Protein AF-A0A7C9FE85-F1 (afdb_monomer_lite)

Structure (mmCIF, N/CA/C/O backbone):
data_AF-A0A7C9FE85-F1
#
_entry.id   AF-A0A7C9FE85-F1
#
loop_
_atom_site.group_PDB
_atom_site.id
_atom_site.type_symbol
_atom_site.label_atom_id
_atom_site.label_alt_id
_atom_site.label_comp_id
_atom_site.label_asym_id
_atom_site.label_entity_id
_atom_site.label_seq_id
_atom_site.pdbx_PDB_ins_code
_atom_site.Cartn_x
_a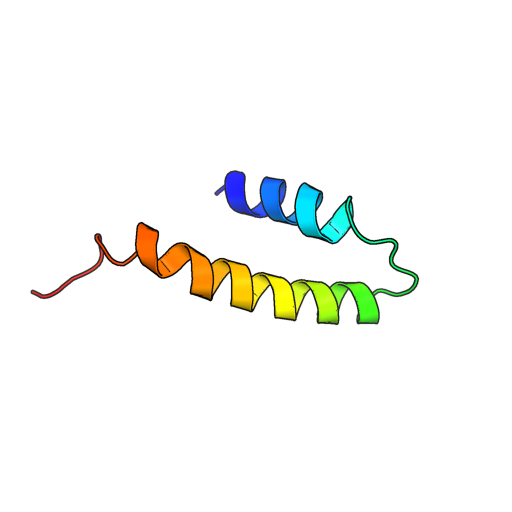tom_site.Cartn_y
_atom_site.Cartn_z
_atom_site.occupancy
_atom_site.B_iso_or_equiv
_atom_site.auth_seq_id
_atom_site.auth_comp_id
_atom_site.auth_asym_id
_atom_site.auth_atom_id
_atom_site.pdbx_PDB_model_num
ATOM 1 N N . MET A 1 1 ? -1.955 7.265 -16.495 1.00 55.09 1 MET A N 1
ATOM 2 C CA . MET A 1 1 ? -2.048 7.536 -15.045 1.00 55.09 1 MET A CA 1
ATOM 3 C C . MET A 1 1 ? -3.051 6.604 -14.358 1.00 55.09 1 MET A C 1
ATOM 5 O O . MET A 1 1 ? -2.783 6.179 -13.244 1.00 55.09 1 MET A O 1
ATOM 9 N N . ASP A 1 2 ? -4.131 6.183 -15.026 1.00 63.25 2 ASP A N 1
ATOM 10 C CA . ASP A 1 2 ? -5.198 5.356 -14.423 1.00 63.25 2 ASP A CA 1
ATOM 11 C C . ASP A 1 2 ? -4.792 3.957 -13.949 1.00 63.25 2 ASP A C 1
ATOM 13 O O . ASP A 1 2 ? -5.255 3.502 -12.904 1.00 63.25 2 ASP A O 1
ATOM 17 N N . ARG A 1 3 ? -3.859 3.296 -14.647 1.00 74.81 3 ARG A N 1
ATOM 18 C CA . ARG A 1 3 ? -3.448 1.926 -14.302 1.00 74.81 3 ARG A CA 1
ATOM 19 C C . ARG A 1 3 ? -2.822 1.826 -12.908 1.00 74.81 3 ARG A C 1
ATOM 21 O O . ARG A 1 3 ? -2.966 0.792 -12.269 1.00 74.81 3 ARG A O 1
ATOM 28 N N . PHE A 1 4 ? -2.163 2.879 -12.422 1.00 77.06 4 PHE A N 1
ATOM 29 C CA . PHE A 1 4 ? -1.582 2.894 -11.076 1.00 77.06 4 PHE A CA 1
ATOM 30 C C . PHE A 1 4 ? -2.674 2.808 -10.005 1.00 77.06 4 PHE A C 1
ATOM 32 O O . PHE A 1 4 ? -2.671 1.882 -9.200 1.00 77.06 4 PHE A O 1
ATOM 39 N N . ASN A 1 5 ? -3.647 3.724 -10.046 1.00 79.06 5 ASN A N 1
ATOM 40 C CA . ASN A 1 5 ? -4.725 3.772 -9.058 1.00 79.06 5 ASN A CA 1
ATOM 41 C C . ASN A 1 5 ? -5.643 2.549 -9.143 1.00 79.06 5 ASN A C 1
ATOM 43 O O . ASN A 1 5 ? -6.129 2.079 -8.116 1.00 79.06 5 ASN A O 1
ATOM 47 N N . GLU A 1 6 ? -5.882 2.029 -10.346 1.00 85.19 6 GLU A N 1
ATOM 48 C CA . GLU A 1 6 ? -6.664 0.808 -10.541 1.00 85.19 6 GLU A CA 1
ATOM 49 C C . GLU A 1 6 ? -5.949 -0.420 -9.958 1.00 85.19 6 GLU A C 1
ATOM 51 O O . GLU A 1 6 ? -6.554 -1.199 -9.219 1.00 85.19 6 GLU A O 1
ATOM 56 N N . THR A 1 7 ? -4.644 -0.558 -10.222 1.00 84.88 7 THR A N 1
ATOM 57 C CA . THR A 1 7 ? -3.841 -1.675 -9.702 1.00 84.88 7 THR A CA 1
ATOM 58 C C . THR A 1 7 ? -3.704 -1.579 -8.181 1.00 84.88 7 THR A C 1
ATOM 60 O O . THR A 1 7 ? -3.959 -2.563 -7.494 1.00 84.88 7 THR A O 1
ATOM 63 N N . PHE A 1 8 ? -3.433 -0.388 -7.636 1.00 84.94 8 PHE A N 1
ATOM 64 C CA . PHE A 1 8 ? -3.371 -0.158 -6.189 1.00 84.94 8 PHE A CA 1
ATOM 65 C C . PHE A 1 8 ? -4.692 -0.513 -5.500 1.00 84.94 8 PHE A C 1
ATOM 67 O O . PHE A 1 8 ? -4.716 -1.223 -4.496 1.00 84.94 8 PHE A O 1
ATOM 74 N N . LYS A 1 9 ? -5.826 -0.080 -6.062 1.00 87.75 9 LYS A N 1
ATOM 75 C CA . LYS A 1 9 ? -7.140 -0.441 -5.523 1.00 87.75 9 LYS A CA 1
ATOM 76 C C . LYS A 1 9 ? -7.358 -1.950 -5.534 1.00 87.75 9 LYS A C 1
ATOM 78 O O . LYS A 1 9 ? -7.819 -2.478 -4.532 1.00 87.75 9 LYS A O 1
ATOM 83 N N . ARG A 1 10 ? -7.030 -2.649 -6.623 1.00 87.75 10 ARG A N 1
ATOM 84 C CA . ARG A 1 10 ? -7.280 -4.094 -6.740 1.00 87.75 10 ARG A CA 1
ATOM 85 C C . ARG A 1 10 ? -6.350 -4.937 -5.864 1.00 87.75 10 ARG A C 1
ATOM 87 O O . ARG A 1 10 ? -6.818 -5.863 -5.216 1.00 87.75 10 ARG A O 1
ATOM 94 N N . GLU A 1 11 ? -5.059 -4.628 -5.860 1.00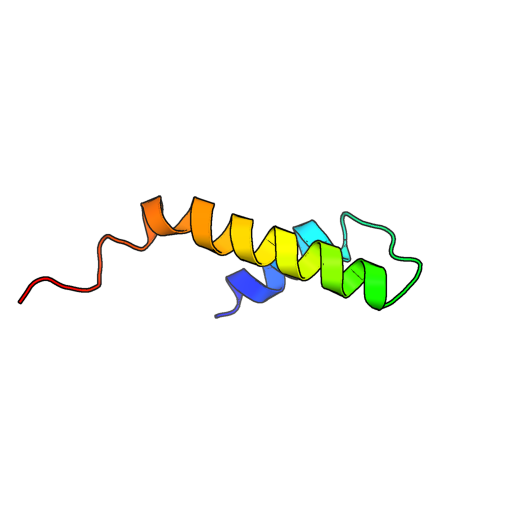 85.50 11 GLU A N 1
ATOM 95 C CA . GLU A 1 11 ? -4.018 -5.462 -5.240 1.00 85.50 11 GLU A CA 1
ATOM 96 C C . GLU A 1 11 ? -3.726 -5.076 -3.790 1.00 85.50 11 GLU A C 1
ATOM 98 O O . GLU A 1 11 ? -3.370 -5.932 -2.986 1.00 85.50 11 GLU A O 1
ATOM 103 N N . VAL A 1 12 ? -3.933 -3.809 -3.422 1.00 86.50 12 VAL A N 1
ATOM 104 C CA . VAL A 1 12 ? -3.738 -3.346 -2.044 1.00 86.50 12 VAL A CA 1
ATOM 105 C C . VAL A 1 12 ? -5.075 -3.257 -1.329 1.00 86.50 12 VAL A C 1
ATOM 107 O O . VAL A 1 12 ? -5.283 -3.972 -0.354 1.00 86.50 12 VAL A O 1
ATOM 110 N N . LEU A 1 13 ? -6.001 -2.427 -1.817 1.00 86.50 13 LEU A N 1
ATOM 111 C CA . LEU A 1 13 ? -7.246 -2.139 -1.091 1.00 86.50 13 LEU A CA 1
ATOM 112 C C . LEU A 1 13 ? -8.263 -3.283 -1.121 1.00 86.50 13 LEU A C 1
ATOM 114 O O . LEU A 1 13 ? -8.924 -3.522 -0.119 1.00 86.50 13 LEU A O 1
ATOM 118 N N . ASN A 1 14 ? -8.389 -3.990 -2.243 1.00 87.31 14 ASN A N 1
ATOM 119 C CA . ASN A 1 14 ? -9.385 -5.051 -2.402 1.00 87.31 14 ASN A CA 1
ATOM 120 C C . ASN A 1 14 ? -8.880 -6.423 -1.924 1.00 87.31 14 ASN A C 1
ATOM 122 O O . ASN A 1 14 ? -9.683 -7.302 -1.632 1.00 87.31 14 ASN A O 1
ATOM 126 N N . ALA A 1 15 ? -7.559 -6.611 -1.851 1.00 86.50 15 ALA A N 1
ATOM 127 C CA . ALA A 1 15 ? -6.929 -7.862 -1.424 1.00 86.50 15 ALA A CA 1
ATOM 128 C C . ALA A 1 15 ? -6.569 -7.893 0.073 1.00 86.50 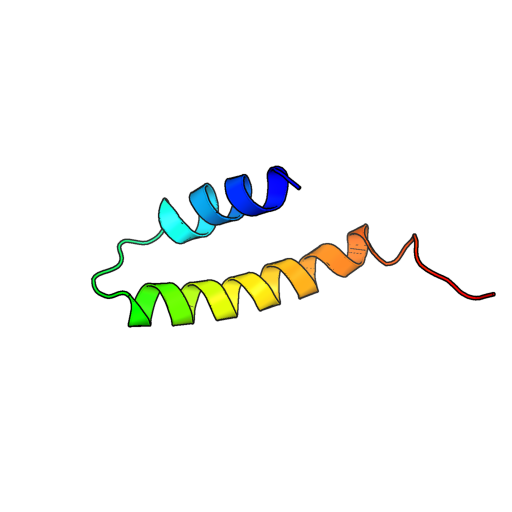15 ALA A C 1
ATOM 130 O O . ALA A 1 15 ? -6.318 -8.969 0.611 1.00 86.50 15 ALA A O 1
ATOM 131 N N . ASN A 1 16 ? -6.566 -6.745 0.763 1.00 84.19 16 ASN A N 1
ATOM 132 C CA . ASN A 1 16 ? -6.222 -6.659 2.182 1.00 84.19 16 ASN A CA 1
ATOM 133 C C . ASN A 1 16 ? -7.360 -6.027 2.992 1.00 84.19 16 ASN A C 1
ATOM 135 O O . ASN A 1 16 ? -7.872 -4.964 2.649 1.00 84.19 16 ASN A O 1
ATOM 139 N N . ALA A 1 17 ? -7.711 -6.644 4.122 1.00 85.81 17 ALA A N 1
ATOM 140 C CA . ALA A 1 17 ? -8.602 -6.045 5.109 1.00 85.81 17 ALA A CA 1
ATOM 141 C C . ALA A 1 17 ? -7.780 -5.203 6.096 1.00 85.81 17 ALA A C 1
ATOM 143 O O . ALA A 1 17 ? -7.014 -5.736 6.901 1.00 85.81 17 ALA A O 1
ATOM 144 N N . PHE A 1 18 ? -7.928 -3.882 6.031 1.00 87.69 18 PHE A N 1
ATOM 145 C CA . PHE A 1 18 ? -7.205 -2.961 6.905 1.00 87.69 18 PHE A CA 1
ATOM 146 C C . PHE A 1 18 ? -8.024 -2.602 8.140 1.00 87.69 18 PHE A C 1
ATOM 148 O O . PHE A 1 18 ? -9.174 -2.185 8.031 1.00 87.69 18 PHE A O 1
ATOM 155 N N . SER A 1 19 ? -7.405 -2.692 9.315 1.00 89.12 19 SER A N 1
ATOM 156 C CA . SER A 1 19 ? -8.017 -2.280 10.586 1.00 89.12 19 SER A CA 1
ATOM 157 C C . SER A 1 19 ? -7.602 -0.873 11.024 1.00 89.12 19 SER A C 1
ATOM 159 O O . SER A 1 19 ? -8.179 -0.311 11.951 1.00 89.12 19 SER A O 1
ATOM 161 N N . SER A 1 20 ? -6.592 -0.284 10.373 1.00 90.94 20 SER A N 1
ATOM 162 C CA . SER A 1 20 ? -6.102 1.061 10.679 1.00 90.94 20 SER A CA 1
ATOM 163 C C . SER A 1 20 ? -5.413 1.719 9.485 1.00 90.94 20 SER A C 1
ATOM 165 O O . SER A 1 20 ? -4.792 1.053 8.654 1.00 90.94 20 SER A O 1
ATOM 167 N N . LEU A 1 21 ? -5.436 3.054 9.448 1.00 89.69 21 LEU A N 1
ATOM 168 C CA . LEU A 1 21 ? -4.750 3.835 8.415 1.00 89.69 21 LEU A CA 1
ATOM 169 C C . LEU A 1 21 ? 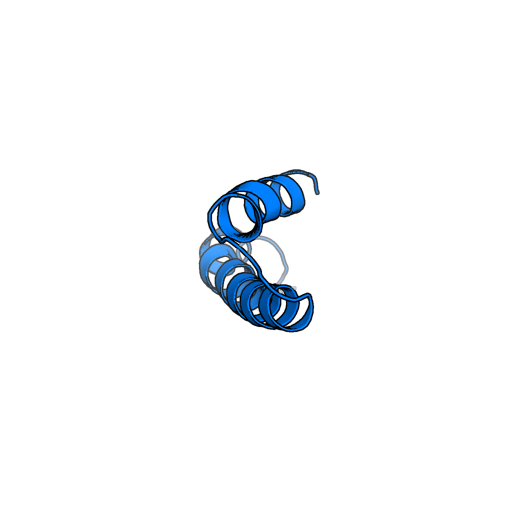-3.227 3.612 8.432 1.00 89.69 21 LEU A C 1
ATOM 171 O O . LEU A 1 21 ? -2.581 3.625 7.389 1.00 89.69 21 LEU A O 1
ATOM 175 N N . ALA A 1 22 ? -2.654 3.345 9.608 1.00 92.00 22 ALA A N 1
ATOM 176 C CA . ALA A 1 22 ? -1.241 3.004 9.740 1.00 92.00 22 ALA A CA 1
ATOM 177 C C . ALA A 1 22 ? -0.891 1.695 9.011 1.00 92.00 22 ALA A C 1
ATOM 179 O O . ALA A 1 22 ? 0.189 1.586 8.434 1.00 92.00 22 ALA A O 1
ATOM 180 N N . GLN A 1 23 ? -1.800 0.714 9.010 1.00 88.62 23 GLN A N 1
ATOM 181 C CA . GLN A 1 23 ? -1.624 -0.535 8.270 1.00 88.62 23 GLN A CA 1
ATOM 182 C C . GLN A 1 23 ? -1.717 -0.298 6.760 1.00 88.62 23 GLN A C 1
ATOM 184 O O . GLN A 1 23 ? -0.840 -0.755 6.035 1.00 88.62 23 GLN A O 1
ATOM 189 N N . VAL A 1 24 ? -2.698 0.496 6.308 1.00 88.81 24 VAL A N 1
ATOM 190 C CA . VAL A 1 24 ? -2.819 0.912 4.896 1.00 88.81 24 VAL A CA 1
ATOM 191 C C . VAL A 1 24 ? -1.533 1.580 4.423 1.00 88.81 24 VAL A C 1
ATOM 193 O O . VAL A 1 24 ? -1.032 1.255 3.354 1.00 88.81 24 VAL A O 1
ATOM 196 N N . ARG A 1 25 ? -0.972 2.489 5.231 1.00 90.56 25 ARG A N 1
ATOM 197 C CA . ARG A 1 25 ? 0.244 3.221 4.870 1.00 90.56 25 ARG A CA 1
ATOM 198 C C . ARG A 1 25 ? 1.455 2.304 4.752 1.00 90.56 25 ARG A C 1
ATOM 200 O O . ARG A 1 25 ? 2.147 2.370 3.749 1.00 90.56 25 ARG A O 1
ATOM 207 N N . ARG A 1 26 ? 1.667 1.400 5.715 1.00 91.50 26 ARG A N 1
ATOM 208 C CA . ARG A 1 26 ? 2.778 0.434 5.652 1.00 91.50 26 ARG A CA 1
ATOM 209 C C . ARG A 1 26 ? 2.667 -0.508 4.453 1.00 91.50 26 ARG A C 1
ATOM 211 O O . ARG A 1 26 ? 3.657 -0.720 3.763 1.00 91.50 26 ARG A O 1
ATOM 218 N N . THR A 1 27 ? 1.479 -1.057 4.201 1.00 89.88 27 THR A N 1
ATOM 219 C CA . THR A 1 27 ? 1.253 -1.949 3.054 1.00 89.88 27 THR A CA 1
ATOM 220 C C . THR A 1 27 ? 1.367 -1.190 1.734 1.00 89.88 27 THR A C 1
ATOM 222 O O . THR A 1 27 ? 1.955 -1.701 0.789 1.00 89.88 27 THR A O 1
ATOM 225 N N . GLY A 1 28 ? 0.860 0.044 1.678 1.00 88.81 28 GLY A N 1
ATOM 226 C CA . GLY A 1 28 ? 0.977 0.903 0.507 1.00 88.81 28 GLY A CA 1
ATOM 227 C C . GLY A 1 28 ? 2.420 1.288 0.199 1.00 88.81 28 GLY A C 1
ATOM 228 O O . GLY A 1 28 ? 2.810 1.194 -0.956 1.00 88.81 28 GLY A O 1
ATOM 229 N N . ASP A 1 29 ? 3.220 1.647 1.207 1.00 88.69 29 ASP A N 1
ATOM 230 C CA . ASP A 1 29 ? 4.639 1.985 1.037 1.00 88.69 29 ASP A CA 1
ATOM 231 C C . ASP A 1 29 ? 5.441 0.776 0.516 1.00 88.69 29 ASP A C 1
ATOM 233 O O . ASP A 1 29 ? 6.228 0.918 -0.417 1.00 88.69 29 ASP A O 1
ATOM 237 N N . ALA A 1 30 ? 5.198 -0.424 1.059 1.00 88.38 30 ALA A N 1
ATOM 238 C CA . ALA A 1 30 ? 5.831 -1.657 0.586 1.00 88.38 30 ALA A CA 1
ATOM 239 C C . ALA A 1 30 ? 5.426 -2.002 -0.859 1.00 88.38 30 ALA A C 1
ATOM 241 O O . ALA A 1 30 ? 6.290 -2.233 -1.704 1.00 88.38 30 ALA A O 1
ATOM 242 N N . TRP A 1 31 ? 4.127 -1.944 -1.166 1.00 87.56 31 TRP A N 1
ATOM 243 C CA . TRP A 1 31 ? 3.620 -2.184 -2.518 1.00 87.56 31 TRP A CA 1
ATOM 244 C C . TRP A 1 31 ? 4.117 -1.133 -3.516 1.00 87.56 31 TRP A C 1
ATOM 246 O O . TRP A 1 31 ? 4.355 -1.448 -4.673 1.00 87.56 31 TRP A O 1
ATOM 256 N N . LEU A 1 32 ? 4.312 0.123 -3.096 1.00 86.31 32 LEU A N 1
ATOM 257 C CA . LEU A 1 32 ? 4.852 1.170 -3.964 1.00 86.31 32 LEU A CA 1
ATOM 258 C C . LEU A 1 32 ? 6.300 0.868 -4.359 1.00 86.31 32 LEU A C 1
ATOM 260 O O . LEU A 1 32 ? 6.691 1.131 -5.496 1.00 8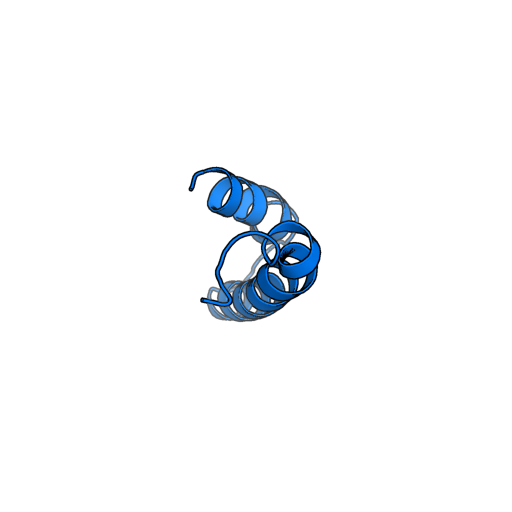6.31 32 LEU A O 1
ATOM 264 N N . VAL A 1 33 ? 7.090 0.326 -3.427 1.00 85.81 33 VAL A N 1
ATOM 265 C CA . VAL A 1 33 ? 8.453 -0.134 -3.708 1.00 85.81 33 VAL A CA 1
ATOM 266 C C . VAL A 1 33 ? 8.406 -1.277 -4.714 1.00 85.81 33 VAL A C 1
ATOM 268 O O . VAL A 1 33 ? 9.043 -1.140 -5.748 1.00 85.81 33 VAL A O 1
ATOM 271 N N . GLU A 1 34 ? 7.607 -2.321 -4.478 1.00 83.38 34 GLU A N 1
ATOM 272 C CA . GLU A 1 34 ? 7.427 -3.450 -5.413 1.00 83.38 34 GLU A CA 1
ATOM 273 C C . GLU A 1 34 ? 6.945 -2.995 -6.794 1.00 83.38 34 GLU A C 1
ATOM 275 O O . GLU A 1 34 ? 7.557 -3.306 -7.811 1.00 83.38 34 GLU A O 1
ATOM 280 N N . TYR A 1 35 ? 5.913 -2.154 -6.853 1.00 82.00 35 TYR A N 1
ATOM 281 C CA . TYR A 1 35 ? 5.405 -1.595 -8.101 1.00 82.00 35 TYR A CA 1
ATOM 282 C C . TYR A 1 35 ? 6.498 -0.833 -8.866 1.00 82.00 35 TYR A C 1
ATOM 284 O O . TYR A 1 35 ? 6.582 -0.937 -10.092 1.00 82.00 35 TYR A O 1
ATOM 292 N N . ASN A 1 36 ? 7.347 -0.081 -8.159 1.00 78.31 36 ASN A N 1
ATOM 293 C CA . ASN A 1 36 ? 8.445 0.682 -8.747 1.00 78.31 36 ASN A CA 1
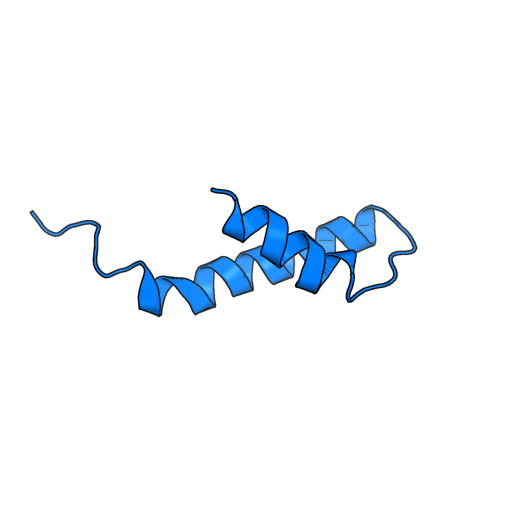ATOM 294 C C . ASN A 1 36 ? 9.705 -0.152 -9.035 1.00 78.31 36 ASN A C 1
ATOM 296 O O . ASN A 1 36 ? 10.514 0.306 -9.839 1.00 78.31 36 ASN A O 1
ATOM 300 N N . THR A 1 37 ? 9.888 -1.331 -8.426 1.00 76.81 37 THR A N 1
ATOM 301 C CA . THR A 1 37 ? 11.041 -2.235 -8.632 1.00 76.81 37 THR A CA 1
ATOM 302 C C . THR A 1 37 ? 10.753 -3.411 -9.565 1.00 76.81 37 THR A C 1
ATOM 304 O O . THR A 1 37 ? 11.671 -3.863 -10.244 1.00 76.81 37 THR A O 1
ATOM 307 N N . GLU A 1 38 ? 9.504 -3.860 -9.697 1.00 68.50 38 GLU A N 1
ATOM 308 C CA . GLU A 1 38 ? 9.079 -4.869 -10.680 1.00 68.50 38 GLU A CA 1
ATOM 309 C C . GLU A 1 38 ? 8.802 -4.258 -12.061 1.00 68.50 38 GLU A C 1
ATOM 311 O O . GLU A 1 38 ? 9.111 -4.856 -13.094 1.00 68.50 38 GLU A O 1
ATOM 316 N N . ARG A 1 39 ? 8.289 -3.020 -12.122 1.00 64.62 39 ARG A N 1
ATOM 317 C CA . ARG A 1 39 ? 8.036 -2.317 -13.397 1.00 64.62 39 ARG A CA 1
ATOM 318 C C . ARG A 1 39 ? 9.189 -1.540 -14.054 1.00 64.62 39 ARG A C 1
ATOM 320 O O . ARG A 1 39 ? 9.015 -1.198 -15.229 1.00 64.62 39 ARG A O 1
ATOM 327 N N . PRO A 1 40 ? 10.364 -1.279 -13.449 1.00 57.34 40 PRO A N 1
ATOM 328 C CA . PRO A 1 40 ? 11.466 -0.671 -14.172 1.00 57.34 40 PRO A CA 1
ATOM 329 C C . PRO A 1 40 ? 11.963 -1.616 -15.271 1.00 57.34 40 PRO A C 1
ATOM 331 O O . PRO A 1 40 ? 12.350 -1.135 -16.324 1.00 57.34 40 PRO A O 1
ATOM 334 N N . HIS A 1 41 ? 11.807 -2.940 -15.164 1.00 52.47 41 HIS A N 1
ATOM 335 C CA . HIS A 1 41 ? 12.131 -3.839 -16.281 1.00 52.47 41 HIS A CA 1
ATOM 336 C C . HIS A 1 41 ? 11.230 -3.663 -17.526 1.00 52.47 41 HIS A C 1
ATOM 338 O O . HIS A 1 41 ? 11.614 -4.095 -18.612 1.00 52.47 41 HIS A O 1
ATOM 344 N N . GLN A 1 42 ? 10.081 -2.975 -17.418 1.00 52.59 42 GLN A N 1
ATOM 345 C CA . GLN A 1 42 ? 9.261 -2.553 -18.567 1.00 52.59 42 GLN A CA 1
ATOM 346 C C . GLN A 1 42 ? 9.330 -1.043 -18.873 1.00 52.59 42 GLN A C 1
ATOM 348 O O . GLN A 1 42 ? 9.015 -0.654 -19.996 1.00 52.59 42 GLN A O 1
ATOM 353 N N . ALA A 1 43 ? 9.754 -0.195 -17.928 1.00 50.81 43 ALA A N 1
ATOM 354 C CA . ALA A 1 43 ? 9.794 1.266 -18.086 1.00 50.81 43 ALA A CA 1
ATOM 355 C C . ALA A 1 43 ? 11.206 1.870 -18.265 1.00 50.81 43 ALA A C 1
ATOM 357 O O . ALA A 1 43 ? 11.318 2.979 -18.785 1.00 50.81 43 ALA A O 1
ATOM 358 N N . LEU A 1 44 ? 12.297 1.157 -17.940 1.00 52.91 44 LEU A N 1
ATOM 359 C CA . LEU A 1 44 ? 13.683 1.637 -18.133 1.00 52.91 44 LEU A CA 1
ATOM 360 C C . LEU A 1 44 ? 14.168 1.594 -19.596 1.00 52.91 44 LEU A C 1
ATOM 362 O O . LEU A 1 44 ? 15.361 1.715 -19.856 1.00 52.91 44 LEU A O 1
ATOM 366 N N . LYS A 1 45 ? 13.268 1.427 -20.572 1.00 49.94 45 LYS A N 1
ATOM 367 C CA . LYS A 1 45 ? 13.599 1.533 -22.003 1.00 49.94 45 LYS A CA 1
ATOM 368 C C . LYS A 1 45 ? 13.309 2.900 -22.625 1.00 49.94 45 LYS A C 1
ATOM 370 O O . LYS A 1 45 ? 13.444 3.012 -23.837 1.00 49.94 45 LYS A O 1
ATOM 375 N N . PHE A 1 46 ? 12.936 3.927 -21.851 1.00 54.19 46 PHE A N 1
ATOM 376 C CA . PHE A 1 46 ? 12.559 5.215 -22.454 1.00 54.19 46 PHE A CA 1
ATOM 377 C C . PHE A 1 46 ? 13.014 6.507 -21.766 1.00 54.19 46 PHE A C 1
ATOM 379 O O . PHE A 1 46 ? 12.477 7.545 -22.129 1.00 54.19 46 PHE A O 1
ATOM 386 N N . MET A 1 47 ? 14.023 6.525 -20.883 1.00 54.81 47 MET A N 1
ATOM 387 C CA . MET A 1 47 ? 14.700 7.797 -20.553 1.00 54.81 47 MET A CA 1
ATOM 388 C C . MET A 1 47 ? 16.225 7.637 -20.420 1.00 54.81 47 MET A C 1
ATOM 390 O O . MET A 1 47 ? 16.753 7.374 -19.346 1.00 54.81 47 MET A O 1
ATOM 394 N N . THR A 1 48 ? 16.859 7.837 -21.584 1.00 45.81 48 THR A N 1
ATOM 395 C CA . THR A 1 48 ? 18.149 8.512 -21.847 1.00 45.81 48 THR A CA 1
ATOM 396 C C . THR A 1 48 ? 19.454 7.751 -21.558 1.00 45.81 48 THR A C 1
ATOM 398 O O . THR A 1 48 ? 19.761 7.402 -20.423 1.00 45.81 48 THR A O 1
ATOM 401 N N . PRO A 1 49 ? 20.296 7.599 -22.599 1.00 50.53 49 PRO A N 1
ATOM 402 C CA . PRO A 1 49 ? 21.545 8.353 -22.599 1.00 50.53 49 PRO A CA 1
ATOM 403 C C . PRO A 1 49 ? 21.682 9.199 -23.873 1.00 50.53 49 PRO A C 1
ATOM 405 O O . PRO A 1 49 ? 21.435 8.728 -24.984 1.00 50.53 49 PRO A O 1
ATOM 408 N N . GLY A 1 50 ? 22.059 10.457 -23.673 1.00 45.38 50 GLY A N 1
ATOM 409 C CA . GLY A 1 50 ? 22.258 11.503 -24.669 1.00 45.38 50 GLY A CA 1
ATOM 410 C C . GLY A 1 50 ? 22.534 12.801 -23.939 1.00 45.38 50 GLY A C 1
ATOM 411 O O . GLY A 1 50 ? 21.586 13.276 -23.279 1.00 45.38 50 GLY A O 1
#

Radius of gyration: 13.64 Å; chains: 1; bounding box: 32×19×35 Å

Sequence (50 aa):
MDRFNETFKREVLNANAFSSLAQVRRTGDAWLVEYNTERPHQALKFMTPG

pLDDT: mean 76.54, std 15.22, range [45.38, 92.0]

InterPro domains:
  IPR001584 Integrase, catalytic core [PF13683] (2-49)
  IPR012337 Ribonuclease H-like superfamily [SSF53098] (2-49)

Foldseek 3Di:
DVVVVVCCCVVLVVVDDDPDPVVSVVSVVVVVVVVVVVCCVVVVPPDDDD

Organism: NCBI:txid2654236

Secondary structure (DSSP, 8-state):
-HHHHHHHIIIIITT---SSHHHHHHHHHHHHHHHHHHSHHHHTTSS---